Protein AF-P86979-F1 (afdb_monomer)

Mean predicted aligned error: 5.44 Å

Organism: Thunnus albacares (NCBI:txid8236)

Secondary structure (DSSP, 8-state):
-----SS-HHHHHHHHHHHHHHT-TT-----------

Structure (mmCIF, N/CA/C/O backbone):
data_AF-P86979-F1
#
_entry.id   AF-P86979-F1
#
loop_
_atom_site.group_PDB
_atom_site.id
_atom_site.type_symbol
_atom_site.label_atom_id
_atom_site.label_alt_id
_atom_site.label_comp_id
_atom_site.label_asym_id
_atom_site.label_entity_id
_atom_site.label_seq_id
_atom_site.pdbx_PDB_ins_code
_atom_site.Cartn_x
_atom_site.Cartn_y
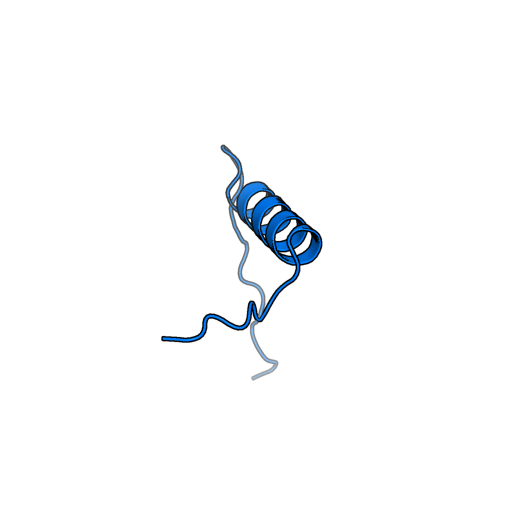_atom_site.Cartn_z
_atom_site.occupancy
_atom_site.B_iso_or_equiv
_atom_site.auth_seq_id
_atom_site.auth_comp_id
_atom_site.auth_asym_id
_atom_site.auth_atom_id
_atom_site.pdbx_PDB_model_num
ATOM 1 N N . PRO A 1 1 ? 5.972 16.527 -27.205 1.00 71.50 1 PRO A N 1
ATOM 2 C CA . PRO A 1 1 ? 5.795 15.743 -25.960 1.00 71.50 1 PRO A CA 1
ATOM 3 C C . PRO A 1 1 ? 5.729 14.236 -26.261 1.00 71.50 1 PRO A C 1
ATOM 5 O O . PRO A 1 1 ? 4.692 13.735 -26.682 1.00 71.50 1 PRO A O 1
ATOM 8 N N . HIS A 1 2 ? 6.851 13.527 -26.109 1.00 66.00 2 HIS A N 1
ATOM 9 C CA . HIS A 1 2 ? 6.880 12.066 -26.219 1.00 66.00 2 HIS A CA 1
ATOM 10 C C . HIS A 1 2 ? 6.384 11.469 -24.900 1.00 66.00 2 HIS A C 1
ATOM 12 O O . HIS A 1 2 ? 7.053 11.580 -23.876 1.00 66.00 2 HIS A O 1
ATOM 18 N N . ALA A 1 3 ? 5.187 10.885 -24.912 1.00 78.25 3 ALA A N 1
ATOM 19 C CA . ALA A 1 3 ? 4.675 10.137 -23.774 1.00 78.25 3 ALA A CA 1
ATOM 20 C C . ALA A 1 3 ? 5.311 8.742 -23.783 1.00 78.25 3 ALA A C 1
ATOM 22 O O . ALA A 1 3 ? 4.884 7.869 -24.533 1.00 78.25 3 ALA A O 1
ATOM 23 N N . PHE A 1 4 ? 6.337 8.540 -22.959 1.00 77.12 4 PHE A N 1
ATOM 24 C CA . PHE A 1 4 ? 6.785 7.203 -22.584 1.00 77.12 4 PHE A CA 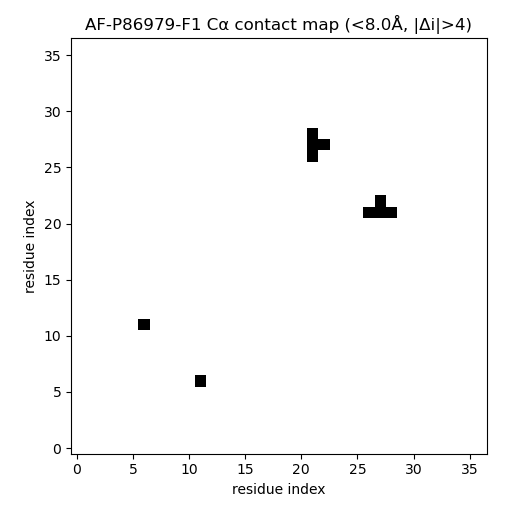1
ATOM 25 C C . PHE A 1 4 ? 5.893 6.730 -21.433 1.00 77.12 4 PHE A C 1
ATOM 27 O O . PHE A 1 4 ? 5.942 7.324 -20.353 1.00 77.12 4 PHE A O 1
ATOM 34 N N . PRO A 1 5 ? 5.012 5.737 -21.639 1.00 82.19 5 PRO A N 1
ATOM 35 C CA . PRO A 1 5 ? 4.165 5.254 -20.562 1.00 82.19 5 PRO A CA 1
ATOM 36 C C . PRO A 1 5 ? 5.035 4.609 -19.476 1.00 82.19 5 PRO A C 1
ATOM 38 O O . PRO A 1 5 ? 5.687 3.602 -19.720 1.00 82.19 5 PRO A O 1
ATOM 41 N N . PHE A 1 6 ? 5.020 5.185 -18.270 1.00 88.12 6 PHE A N 1
ATOM 42 C CA . PHE A 1 6 ? 5.725 4.645 -17.097 1.00 88.12 6 PHE A CA 1
ATOM 43 C C . PHE A 1 6 ? 5.175 3.298 -16.621 1.00 88.12 6 PHE A C 1
ATOM 45 O O . PHE A 1 6 ? 5.865 2.563 -15.925 1.00 88.12 6 PHE A O 1
ATOM 52 N N . LEU A 1 7 ?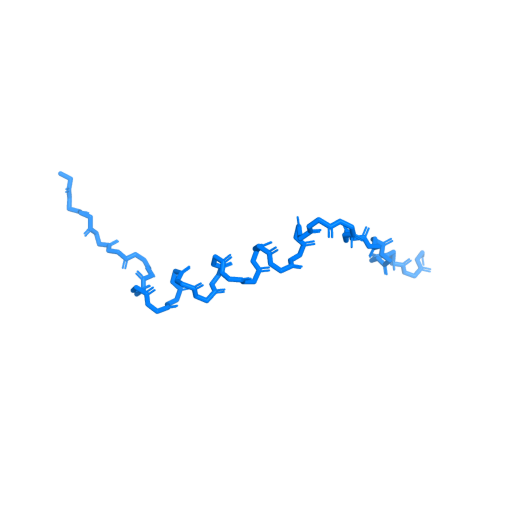 3.921 3.003 -16.970 1.00 91.75 7 LEU A N 1
ATOM 53 C CA . LEU A 1 7 ? 3.207 1.806 -16.554 1.00 91.75 7 LEU A CA 1
ATOM 54 C C . LEU A 1 7 ? 2.564 1.141 -17.765 1.00 91.75 7 LEU A C 1
ATOM 56 O O . LEU A 1 7 ? 1.959 1.829 -18.602 1.00 91.75 7 LEU A O 1
ATOM 60 N N . THR A 1 8 ? 2.637 -0.187 -17.819 1.00 92.94 8 THR A N 1
ATOM 61 C CA . THR A 1 8 ? 1.896 -0.987 -18.798 1.00 92.94 8 THR A CA 1
ATOM 62 C C . THR A 1 8 ? 0.385 -0.897 -18.532 1.00 92.94 8 THR A C 1
ATOM 64 O O . THR A 1 8 ? -0.036 -0.528 -17.427 1.00 92.94 8 THR A O 1
ATOM 67 N N . PRO A 1 9 ? -0.471 -1.206 -19.522 1.00 92.62 9 PRO A N 1
ATOM 68 C CA . PRO A 1 9 ? -1.918 -1.277 -19.311 1.00 92.62 9 PRO A CA 1
ATOM 69 C C . PRO A 1 9 ? -2.316 -2.204 -18.152 1.00 92.62 9 PRO A C 1
ATOM 71 O O . PRO A 1 9 ? -3.219 -1.876 -17.383 1.00 92.62 9 PRO A O 1
ATOM 74 N N . GLU A 1 10 ? -1.609 -3.319 -17.982 1.00 95.12 10 GLU A N 1
ATOM 75 C CA . GLU A 1 10 ? -1.842 -4.309 -16.928 1.00 95.12 10 GLU A CA 1
ATOM 76 C C . GLU A 1 10 ? -1.504 -3.736 -15.549 1.00 95.12 10 GLU A C 1
ATOM 78 O O . GLU A 1 10 ? -2.318 -3.844 -14.636 1.00 95.12 10 GLU A O 1
ATOM 83 N N . GLN A 1 11 ? -0.368 -3.040 -15.416 1.00 95.19 11 GLN A N 1
ATOM 84 C CA . GLN A 1 11 ? 0.012 -2.364 -14.168 1.00 95.19 11 GLN A CA 1
ATOM 85 C C . GLN A 1 11 ? -0.995 -1.277 -13.783 1.00 95.19 11 GLN A C 1
ATOM 87 O O . GLN A 1 11 ? -1.366 -1.139 -12.619 1.00 95.19 11 GLN A O 1
ATOM 92 N N . LYS A 1 12 ? -1.487 -0.508 -14.763 1.00 94.44 12 LYS A N 1
ATOM 93 C CA . LYS A 1 12 ? -2.536 0.493 -14.515 1.00 94.44 12 LYS A CA 1
ATOM 94 C C . LYS A 1 12 ? -3.832 -0.155 -14.039 1.00 94.44 12 LYS A C 1
ATOM 96 O O . LYS A 1 12 ? -4.458 0.363 -13.116 1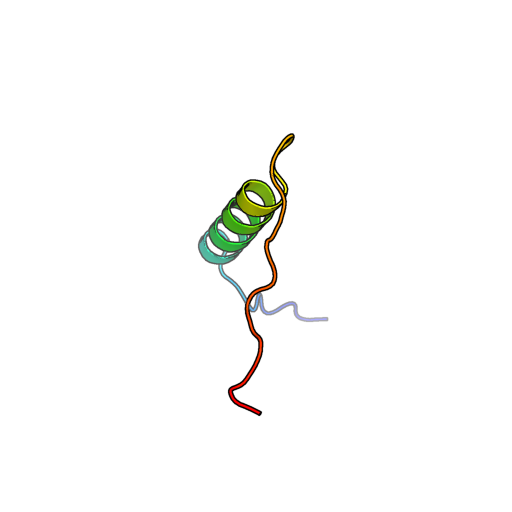.00 94.44 12 LYS A O 1
ATOM 101 N N . LYS A 1 13 ? -4.230 -1.270 -14.659 1.00 95.62 13 LYS A N 1
ATOM 102 C CA . LYS A 1 13 ? -5.423 -2.025 -14.265 1.00 95.62 13 LYS A CA 1
ATOM 103 C C . LYS A 1 13 ? -5.294 -2.547 -12.838 1.00 95.62 13 LYS A C 1
ATOM 105 O O . LYS A 1 13 ? -6.198 -2.327 -12.043 1.00 95.62 13 LYS A O 1
ATOM 110 N N . GLU A 1 14 ? -4.168 -3.167 -12.502 1.00 96.19 14 GLU A N 1
ATOM 111 C CA . GLU A 1 14 ? -3.913 -3.694 -11.160 1.00 96.19 14 GLU A CA 1
ATOM 112 C C . GLU A 1 14 ? -4.004 -2.596 -10.091 1.00 96.19 14 GLU A C 1
ATOM 114 O O . GLU A 1 14 ? -4.752 -2.738 -9.122 1.00 96.19 14 GLU A O 1
ATOM 119 N N . LEU A 1 15 ? -3.319 -1.467 -10.300 1.00 96.75 15 LEU A N 1
ATOM 120 C CA . LEU A 1 15 ? -3.361 -0.329 -9.377 1.00 96.75 15 LEU A CA 1
ATOM 121 C C . LEU A 1 15 ? -4.779 0.239 -9.229 1.00 96.75 15 LEU A C 1
ATOM 123 O O . LEU A 1 15 ? -5.216 0.529 -8.114 1.00 96.75 15 LEU A O 1
ATOM 127 N N . SER A 1 16 ? -5.517 0.367 -10.336 1.00 95.81 16 SER A N 1
ATOM 128 C CA . SER A 1 16 ? -6.901 0.850 -10.312 1.00 95.81 16 SER A CA 1
ATOM 129 C C . SER A 1 16 ? -7.840 -0.114 -9.583 1.00 95.81 16 SER A C 1
ATOM 131 O O . SER A 1 16 ? -8.691 0.333 -8.813 1.00 95.81 16 SER A O 1
ATOM 133 N N . ASP A 1 17 ? -7.690 -1.421 -9.795 1.00 96.81 17 ASP A N 1
ATOM 134 C CA . ASP A 1 17 ? -8.506 -2.448 -9.146 1.00 96.81 17 ASP A CA 1
ATOM 135 C C . ASP A 1 17 ? -8.246 -2.483 -7.632 1.00 96.81 17 ASP A C 1
ATOM 137 O O . ASP A 1 17 ? -9.185 -2.613 -6.843 1.00 96.81 17 ASP A O 1
ATOM 141 N N . ILE A 1 18 ? -6.987 -2.334 -7.203 1.00 96.25 18 ILE A N 1
ATOM 142 C CA . ILE A 1 18 ? -6.616 -2.235 -5.783 1.00 96.25 18 ILE A CA 1
ATOM 143 C C . ILE A 1 18 ? -7.230 -0.978 -5.160 1.00 96.25 18 ILE A C 1
ATOM 145 O O . ILE A 1 18 ? -7.875 -1.0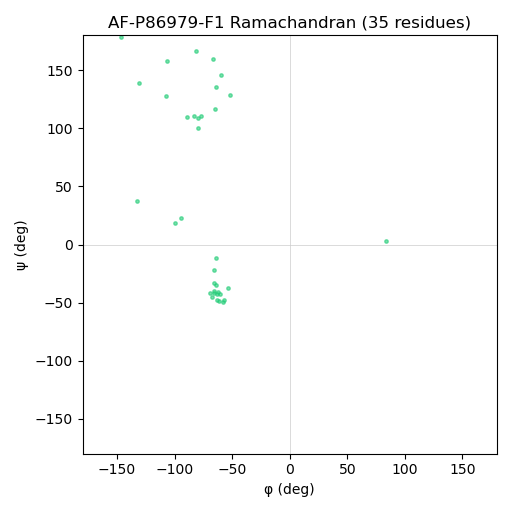76 -4.114 1.00 96.25 18 I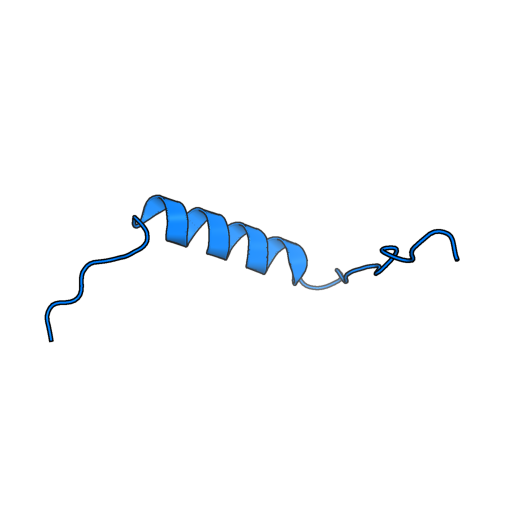LE A O 1
ATOM 149 N N . ALA A 1 19 ? -7.098 0.180 -5.815 1.00 95.75 19 ALA A N 1
ATOM 150 C CA . ALA A 1 19 ? -7.648 1.438 -5.315 1.00 95.75 19 ALA A CA 1
ATOM 151 C C . ALA A 1 19 ? -9.166 1.345 -5.089 1.00 95.75 19 ALA A C 1
ATOM 153 O O . ALA A 1 19 ? -9.647 1.669 -4.004 1.00 95.75 19 ALA A O 1
ATOM 154 N N . HIS A 1 20 ? -9.920 0.812 -6.057 1.00 96.00 20 HIS A N 1
ATOM 155 C CA . HIS A 1 20 ? -11.369 0.629 -5.918 1.00 96.00 20 HIS A CA 1
ATOM 156 C C . HIS A 1 20 ? -11.756 -0.361 -4.814 1.00 96.00 20 HIS A C 1
ATOM 158 O O . HIS A 1 20 ? -12.767 -0.166 -4.143 1.00 96.00 20 HIS A O 1
ATOM 164 N N . LYS A 1 21 ? -10.962 -1.415 -4.586 1.00 94.81 21 LYS A N 1
ATOM 165 C CA . LYS A 1 21 ? -11.215 -2.370 -3.493 1.00 94.81 21 LYS A CA 1
ATOM 166 C C . LYS A 1 21 ? -11.057 -1.738 -2.112 1.00 94.81 21 LYS A C 1
ATOM 168 O O . LYS A 1 21 ? -11.775 -2.156 -1.200 1.00 94.81 21 LYS A O 1
ATOM 173 N N . ILE A 1 22 ? -10.142 -0.775 -1.966 1.00 94.00 22 ILE A N 1
ATOM 174 C CA . ILE A 1 22 ? -9.903 -0.034 -0.718 1.00 94.00 22 ILE A CA 1
ATOM 175 C C . ILE A 1 22 ? -11.088 0.892 -0.407 1.00 94.00 22 ILE A C 1
ATOM 177 O O . ILE A 1 22 ? -11.539 0.934 0.734 1.00 94.00 22 ILE A O 1
ATOM 181 N N . VAL A 1 23 ? -11.641 1.570 -1.419 1.00 93.00 23 VAL A N 1
ATOM 182 C CA . VAL A 1 23 ? -12.730 2.559 -1.260 1.00 93.00 23 VAL A CA 1
ATOM 183 C C . VAL A 1 23 ? -14.127 2.018 -1.593 1.00 93.00 23 VAL A C 1
ATOM 185 O O . VAL A 1 23 ? -15.047 2.789 -1.865 1.00 93.00 23 VAL A O 1
ATOM 188 N N . ALA A 1 24 ? -14.306 0.695 -1.612 1.00 95.19 24 ALA A N 1
ATOM 189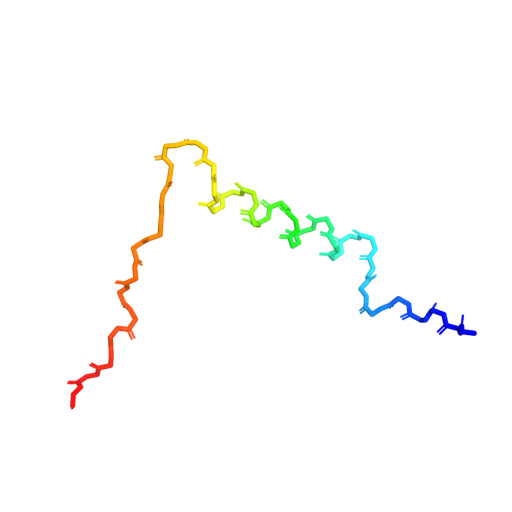 C CA . ALA A 1 24 ? -15.599 0.096 -1.937 1.00 95.19 24 ALA A CA 1
ATOM 190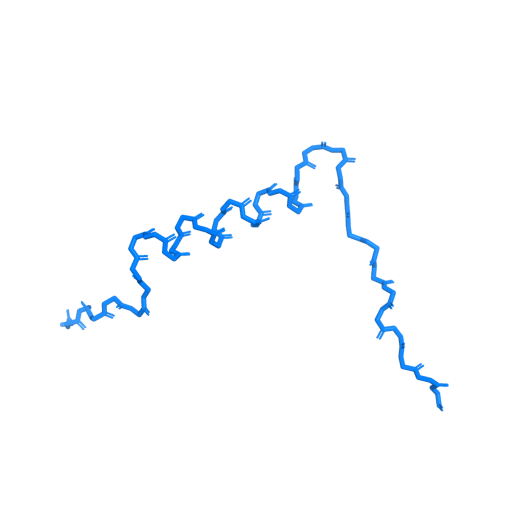 C C . ALA A 1 24 ? -16.692 0.558 -0.945 1.00 95.19 24 ALA A C 1
ATOM 192 O O . ALA A 1 24 ? -16.399 0.721 0.242 1.00 95.19 24 ALA A O 1
ATOM 193 N N . PRO A 1 25 ? -17.956 0.730 -1.380 1.00 95.44 25 PRO A N 1
ATOM 194 C CA . PRO A 1 25 ? -19.041 1.143 -0.491 1.00 95.44 25 PRO A CA 1
ATOM 195 C C . PRO A 1 25 ? -19.135 0.257 0.760 1.00 95.44 25 PRO A C 1
ATOM 197 O O . PRO A 1 25 ? -19.159 -0.969 0.660 1.00 95.44 25 PRO A O 1
ATOM 200 N N . GLY A 1 26 ? -19.172 0.883 1.938 1.00 95.62 26 GLY A N 1
ATOM 201 C CA . GLY A 1 26 ? -19.187 0.181 3.227 1.00 95.62 26 GLY A CA 1
ATOM 202 C C . GLY A 1 26 ? -17.811 -0.249 3.753 1.00 95.62 26 GLY A C 1
ATOM 203 O O . GLY A 1 26 ? -17.750 -0.872 4.810 1.00 95.62 26 GLY A O 1
ATOM 204 N N . LYS A 1 27 ? -16.713 0.081 3.060 1.00 93.75 27 LYS A N 1
ATOM 205 C CA . LYS A 1 27 ? -15.340 -0.096 3.554 1.00 93.75 27 LYS A CA 1
ATOM 206 C C . LYS A 1 27 ? -14.699 1.234 3.939 1.00 93.75 27 LYS A C 1
ATOM 208 O O . LYS A 1 27 ? -15.083 2.297 3.460 1.00 93.75 27 LYS A O 1
ATOM 213 N N . GLY A 1 28 ? -13.693 1.141 4.799 1.00 91.88 28 GLY A N 1
ATOM 214 C CA . GLY A 1 28 ? -12.798 2.227 5.175 1.00 91.88 28 GLY A CA 1
ATOM 215 C C . GLY A 1 28 ? -11.402 1.676 5.452 1.00 91.88 28 GLY A C 1
ATOM 216 O O . GLY A 1 28 ? -11.176 0.467 5.366 1.00 91.88 28 GLY A O 1
ATOM 217 N N . ILE A 1 29 ? -10.472 2.564 5.783 1.00 93.12 29 ILE A N 1
ATOM 218 C CA . ILE A 1 29 ? -9.096 2.212 6.140 1.00 93.12 29 ILE A CA 1
ATOM 219 C C . ILE A 1 29 ? -8.943 2.410 7.648 1.00 93.12 29 ILE A C 1
ATOM 221 O O . ILE A 1 29 ? -9.265 3.483 8.156 1.00 93.12 29 ILE A O 1
ATOM 225 N N . LEU A 1 30 ? -8.452 1.390 8.355 1.00 93.12 30 LEU A N 1
ATOM 226 C CA . LEU A 1 30 ? -7.944 1.546 9.716 1.00 93.12 30 LEU A CA 1
ATOM 227 C C . LEU A 1 30 ? -6.455 1.889 9.614 1.00 93.12 30 LEU A C 1
ATOM 229 O O . LEU A 1 30 ? -5.663 1.043 9.201 1.00 93.12 30 LEU A O 1
ATOM 233 N N . ALA A 1 31 ? -6.101 3.129 9.944 1.00 92.44 31 ALA A N 1
ATOM 234 C CA . ALA A 1 31 ? -4.712 3.531 10.119 1.00 92.44 31 ALA A CA 1
ATOM 235 C C . ALA A 1 31 ? -4.242 3.005 11.482 1.00 92.44 31 ALA A C 1
ATOM 237 O O . ALA A 1 31 ? -4.772 3.418 12.509 1.00 92.44 31 ALA A O 1
ATOM 238 N N . ALA A 1 32 ? -3.342 2.026 11.452 1.00 91.69 32 ALA A N 1
ATOM 239 C CA . ALA A 1 32 ? -2.714 1.402 12.619 1.00 91.69 32 ALA A CA 1
ATOM 240 C C . ALA A 1 32 ? -1.192 1.318 12.393 1.00 91.69 32 ALA A C 1
ATOM 242 O O . ALA A 1 32 ? -0.545 0.299 12.637 1.00 91.69 32 ALA A O 1
ATOM 243 N N . ASP A 1 33 ? -0.660 2.358 11.754 1.00 94.62 33 ASP A N 1
ATOM 244 C CA . ASP A 1 33 ? 0.733 2.531 11.358 1.00 94.62 33 ASP A CA 1
ATOM 245 C C . ASP A 1 33 ? 1.539 3.320 12.402 1.00 94.62 33 ASP A C 1
ATOM 247 O O . ASP A 1 33 ? 2.574 3.907 12.081 1.00 94.62 33 ASP A O 1
ATOM 251 N N . GLU A 1 34 ? 1.089 3.339 13.661 1.00 92.50 34 GLU A N 1
ATOM 252 C CA . GLU A 1 34 ? 1.824 3.985 14.743 1.00 92.50 34 GLU A CA 1
ATOM 253 C C . GLU A 1 34 ? 3.174 3.295 14.997 1.00 92.50 34 GLU A C 1
ATOM 255 O O . GLU A 1 34 ? 3.293 2.068 15.053 1.00 92.50 34 GLU A O 1
ATOM 260 N N . SER A 1 35 ? 4.221 4.100 15.173 1.00 94.75 35 SER A N 1
ATOM 261 C CA . SER A 1 35 ? 5.547 3.626 15.566 1.00 94.75 35 SER A CA 1
ATOM 262 C C . SER A 1 35 ? 5.641 3.393 17.081 1.00 94.75 35 SER A C 1
ATOM 264 O O . SER A 1 35 ? 4.785 3.825 17.850 1.00 94.75 35 SER A O 1
ATOM 266 N N . THR A 1 36 ? 6.702 2.709 17.5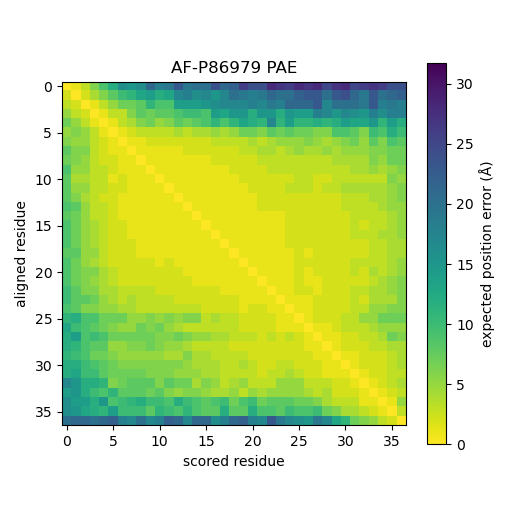24 1.00 86.75 36 THR A N 1
ATOM 267 C CA . THR A 1 36 ? 6.872 2.220 18.910 1.00 86.75 36 THR A CA 1
ATOM 268 C C . THR A 1 36 ? 6.965 3.307 19.996 1.00 86.75 36 THR A C 1
ATOM 270 O O . THR A 1 36 ? 6.833 2.976 21.174 1.00 86.75 36 THR A O 1
ATOM 273 N N . GLY A 1 37 ? 7.122 4.585 19.632 1.00 78.56 37 GLY A N 1
ATOM 274 C CA . GLY A 1 37 ? 7.413 5.666 20.583 1.00 78.56 37 GLY A CA 1
ATOM 275 C C . GLY A 1 37 ? 8.871 5.701 21.022 1.00 78.56 37 GLY A C 1
ATOM 276 O O . GLY A 1 37 ? 9.459 4.623 21.264 1.00 78.56 37 GLY A O 1
#

Solvent-accessible surface area (backbone atoms only — not comparable to full-atom values): 2638 Å² total; per-residue (Å²): 134,87,84,74,74,93,58,55,74,66,56,50,48,52,56,51,54,52,53,50,65,53,66,32,93,95,54,73,83,84,87,80,81,77,75,94,124

InterPro domains:
  IPR000741 Fructose-bisphosphate aldolase, class-I [PF00274] (14-37)
  IPR013785 Aldolase-type TIM barrel [G3DSA:3.20.20.70] (1-37)

pLDDT: mean 90.96, std 7.39, range [66.0, 96.81]

Sequence (37 aa):
PHAFPFLTPEQKKELSDIAHKIVAPGKGILAADESTG

Radius of gyration: 15.85 Å; Cα contacts (8 Å, |Δi|>4): 5; chains: 1; bounding box: 27×20×47 Å

Foldseek 3Di:
DDDDPPDDPVRVVVVVVVVCVQVPPPHHDDPPPDDPD